Protein AF-A0A438HIF0-F1 (afdb_monomer)

InterPro domains:
  IPR015683 Ionotropic glutamate receptor [PTHR18966] (3-106)

Sequence (111 aa):
MDEIDESKLVIYESSEELDELFSNNSLKGGIATAFDEIPYIKLFLAKYCSKYTVVGPTYKFDGFGFVNIPKGSPLVADVSREVLNVTKGTKMLQLEKAWFGKHPIVQSSSS

Radius of gyration: 18.29 Å; Cα contacts (8 Å, |Δi|>4): 42; chains: 1; bounding box: 44×31×48 Å

pLDDT: mean 83.47, std 13.63, range [33.69, 94.62]

Foldseek 3Di:
DDDDDCVLDDDDDDLVVLVVLCVDDVVRNHDPDDDDDPVVVLVSCLVVVPPDDDDDDDDDDDDDDDPDADVPHPVVVVVVVVVVVCVPDCVVVVVCCVVRVPGPDPPPPDD

Organism: Vitis vinifera (NCBI:txid29760)

Secondary structure (DSSP, 8-state):
-----GGG-----SHHHHHHHHHS-GGGT--S-----HHHHHHHHHHSTTT----S------------PPTT-THHHHHHHHHHHHHHSHHHHHHHHHHHTTS--------

Structure (mmCIF, N/CA/C/O backbone):
data_AF-A0A438HIF0-F1
#
_entry.id   AF-A0A438HIF0-F1
#
loop_
_atom_site.group_PDB
_atom_site.id
_atom_site.type_symbol
_atom_site.label_atom_id
_atom_site.label_alt_id
_atom_site.label_comp_id
_atom_site.label_asym_id
_atom_site.label_entity_id
_atom_site.label_seq_id
_atom_site.pdbx_PDB_ins_code
_atom_site.Cartn_x
_atom_site.Cartn_y
_atom_site.Cartn_z
_atom_site.occupancy
_atom_site.B_iso_or_equiv
_atom_site.auth_seq_id
_atom_site.auth_comp_id
_atom_site.auth_asym_id
_atom_site.auth_atom_id
_atom_site.pdbx_PDB_model_num
ATOM 1 N N . MET A 1 1 ? 18.288 -17.367 2.272 1.00 46.50 1 MET A N 1
ATOM 2 C CA . MET A 1 1 ? 17.574 -16.098 2.057 1.00 46.50 1 MET A CA 1
ATOM 3 C C . MET A 1 1 ? 18.602 -15.227 1.382 1.00 46.50 1 MET A C 1
ATOM 5 O O . MET A 1 1 ? 19.616 -14.963 2.016 1.00 46.50 1 MET A O 1
ATOM 9 N N . ASP A 1 2 ? 18.457 -14.992 0.082 1.00 64.69 2 ASP A N 1
ATOM 10 C CA . ASP A 1 2 ? 19.442 -14.200 -0.655 1.00 64.69 2 ASP A CA 1
ATOM 11 C C . ASP A 1 2 ? 19.500 -12.792 -0.053 1.00 64.69 2 ASP A C 1
ATOM 13 O O . ASP A 1 2 ? 18.469 -12.227 0.320 1.00 64.69 2 ASP A O 1
ATOM 17 N N . GLU A 1 3 ? 20.712 -12.279 0.131 1.00 78.75 3 GLU A N 1
ATOM 18 C CA . GLU A 1 3 ? 20.968 -10.971 0.726 1.00 78.75 3 GLU A CA 1
ATOM 19 C C . GLU A 1 3 ? 20.396 -9.876 -0.183 1.00 78.75 3 GLU A C 1
ATOM 21 O O . GLU A 1 3 ? 20.672 -9.844 -1.386 1.00 78.75 3 GLU A O 1
ATOM 26 N N . ILE A 1 4 ? 19.555 -9.003 0.377 1.00 79.88 4 ILE A N 1
ATOM 27 C CA . ILE A 1 4 ? 19.000 -7.870 -0.364 1.00 79.88 4 ILE A CA 1
ATOM 28 C C . ILE A 1 4 ? 20.093 -6.809 -0.467 1.00 79.88 4 ILE A C 1
ATOM 30 O O . ILE A 1 4 ? 20.516 -6.238 0.532 1.00 79.88 4 ILE A O 1
ATOM 34 N N . ASP A 1 5 ? 20.530 -6.536 -1.690 1.00 86.38 5 ASP A N 1
ATOM 35 C CA . ASP A 1 5 ? 21.446 -5.441 -1.988 1.00 86.38 5 ASP A CA 1
ATOM 36 C C . ASP A 1 5 ? 20.684 -4.108 -1.969 1.00 86.38 5 ASP A C 1
ATOM 38 O O . ASP A 1 5 ? 20.024 -3.740 -2.945 1.00 86.38 5 ASP A O 1
ATOM 42 N N . GLU A 1 6 ? 20.766 -3.392 -0.845 1.00 86.25 6 GLU A N 1
ATOM 43 C CA . GLU A 1 6 ? 20.068 -2.117 -0.625 1.00 86.25 6 GLU A CA 1
ATOM 44 C C . GLU A 1 6 ? 20.424 -1.045 -1.665 1.00 86.25 6 GLU A C 1
ATOM 46 O O . GLU A 1 6 ? 19.604 -0.176 -1.950 1.00 86.25 6 GLU A O 1
ATOM 51 N N . SER A 1 7 ? 21.598 -1.132 -2.305 1.00 86.81 7 SER A N 1
ATOM 52 C CA . SER A 1 7 ? 22.001 -0.183 -3.354 1.00 86.81 7 SER A CA 1
ATOM 53 C C . SER A 1 7 ? 21.149 -0.276 -4.626 1.00 86.81 7 SER A C 1
ATOM 55 O O . SER A 1 7 ? 21.169 0.636 -5.453 1.00 86.81 7 SER A O 1
ATOM 57 N N . LYS A 1 8 ? 20.388 -1.368 -4.785 1.00 85.31 8 LYS A N 1
ATOM 58 C CA . LYS A 1 8 ? 19.463 -1.593 -5.905 1.00 85.31 8 LYS A CA 1
ATOM 59 C C . LYS A 1 8 ? 18.026 -1.181 -5.589 1.00 85.31 8 LYS A C 1
ATOM 61 O O . LYS A 1 8 ? 17.166 -1.308 -6.461 1.00 85.31 8 LYS A O 1
ATOM 66 N N . LEU A 1 9 ? 17.745 -0.733 -4.365 1.00 89.75 9 LEU A N 1
ATOM 67 C CA . LEU A 1 9 ? 16.416 -0.270 -3.984 1.00 89.75 9 LEU A CA 1
ATOM 68 C C . LEU A 1 9 ? 16.187 1.148 -4.507 1.00 89.75 9 LEU A C 1
ATOM 70 O O . LEU A 1 9 ? 17.004 2.044 -4.305 1.00 89.75 9 LEU A O 1
ATOM 74 N N . VAL A 1 10 ? 15.048 1.342 -5.165 1.00 91.06 10 VAL A N 1
ATOM 75 C CA . VAL A 1 10 ? 14.605 2.638 -5.679 1.00 91.06 10 VAL A CA 1
ATOM 76 C C . VAL A 1 10 ? 13.314 3.009 -4.966 1.00 91.06 10 VAL A C 1
ATOM 78 O O . VAL A 1 10 ? 12.371 2.217 -4.936 1.00 91.06 10 VAL A O 1
ATOM 81 N N . ILE A 1 11 ? 13.290 4.203 -4.379 1.00 92.44 11 ILE A N 1
ATOM 82 C CA . ILE A 1 11 ? 12.092 4.783 -3.771 1.00 92.44 11 ILE A CA 1
ATOM 83 C C . ILE A 1 11 ? 11.332 5.527 -4.865 1.00 92.44 11 ILE A C 1
ATOM 85 O O . ILE A 1 11 ? 11.948 6.206 -5.680 1.00 92.44 11 ILE A O 1
ATOM 89 N N . TYR A 1 12 ? 10.012 5.395 -4.863 1.00 92.75 12 TYR A N 1
ATOM 90 C CA . TYR A 1 12 ? 9.107 6.154 -5.718 1.00 92.75 12 TYR A CA 1
ATOM 91 C C . TYR A 1 12 ? 7.963 6.710 -4.869 1.00 92.75 12 TYR A C 1
ATOM 93 O O . TYR A 1 12 ? 7.621 6.148 -3.826 1.00 92.75 12 TYR A O 1
ATOM 101 N N . GLU A 1 13 ? 7.354 7.801 -5.322 1.00 92.88 13 GLU A N 1
ATOM 102 C CA . GLU A 1 13 ? 6.295 8.505 -4.589 1.00 92.88 13 GLU A CA 1
ATOM 103 C C . GLU A 1 13 ? 4.949 8.503 -5.329 1.00 92.88 13 GLU A C 1
ATOM 105 O O . GLU A 1 13 ? 3.923 8.895 -4.767 1.00 92.88 13 GLU A O 1
ATOM 110 N N . SER A 1 14 ? 4.918 8.064 -6.592 1.00 94.25 14 SER A N 1
ATOM 111 C CA . SER A 1 14 ? 3.703 8.101 -7.412 1.00 94.25 14 SER A CA 1
ATOM 112 C C . SER A 1 14 ? 3.576 6.940 -8.397 1.00 94.25 14 SER A C 1
ATOM 114 O O . SER A 1 14 ? 4.541 6.268 -8.757 1.00 94.25 14 SER A O 1
ATOM 116 N N . SER A 1 15 ? 2.347 6.725 -8.874 1.00 92.62 15 SER A N 1
ATOM 117 C CA . SER A 1 15 ? 2.054 5.717 -9.899 1.00 92.62 15 SER A CA 1
ATOM 118 C C . SER A 1 15 ? 2.691 6.042 -11.254 1.00 92.62 15 SER A C 1
ATOM 120 O O . SER A 1 15 ? 2.991 5.142 -12.030 1.00 92.62 15 SER A O 1
ATOM 122 N N . GLU A 1 16 ? 2.867 7.327 -11.544 1.00 94.19 16 GLU A N 1
ATOM 123 C CA . GLU A 1 16 ? 3.464 7.864 -12.759 1.00 94.19 16 GLU A CA 1
ATOM 124 C C . GLU A 1 16 ? 4.965 7.596 -12.779 1.00 94.19 16 GLU A C 1
ATOM 126 O O . GLU A 1 16 ? 5.472 7.029 -13.742 1.00 94.19 16 GLU A O 1
ATOM 131 N N . GLU A 1 17 ? 5.647 7.920 -11.681 1.00 94.25 17 GLU A N 1
ATOM 132 C CA . GLU A 1 17 ? 7.065 7.617 -11.502 1.00 94.25 17 GLU A CA 1
ATOM 133 C C . GLU A 1 17 ? 7.323 6.110 -11.592 1.00 94.25 17 GLU A C 1
ATOM 135 O O . GLU A 1 17 ? 8.278 5.676 -12.232 1.00 94.25 17 GLU A O 1
ATOM 140 N N . LEU A 1 18 ? 6.427 5.292 -11.033 1.00 94.25 18 LEU A N 1
ATOM 141 C CA . LEU A 1 18 ? 6.531 3.842 -11.141 1.00 94.25 18 LEU A CA 1
ATOM 142 C C . LEU A 1 18 ? 6.418 3.345 -12.602 1.00 94.25 18 LEU A C 1
ATOM 144 O O . LEU A 1 18 ? 7.194 2.481 -13.011 1.00 94.25 18 LEU A O 1
ATOM 148 N N . ASP A 1 19 ? 5.501 3.898 -13.409 1.00 94.38 19 ASP A N 1
ATOM 149 C CA . ASP A 1 19 ? 5.378 3.593 -14.854 1.00 94.38 19 ASP A CA 1
ATOM 150 C C . ASP A 1 19 ? 6.640 4.017 -15.630 1.00 94.38 19 ASP A C 1
ATOM 152 O O . ASP A 1 19 ? 7.107 3.282 -16.507 1.00 94.38 19 ASP A O 1
ATOM 156 N N . GLU A 1 20 ? 7.241 5.158 -15.279 1.00 93.38 20 GLU A N 1
ATOM 157 C CA . GLU A 1 20 ? 8.506 5.630 -15.857 1.00 93.38 20 GLU A CA 1
ATOM 158 C C . GLU A 1 20 ? 9.682 4.713 -15.496 1.00 93.38 20 GLU A C 1
ATOM 160 O O . GLU A 1 20 ? 10.450 4.314 -16.377 1.00 93.38 20 GLU A O 1
ATOM 165 N N . LEU A 1 21 ? 9.796 4.310 -14.227 1.00 93.88 21 LEU A N 1
ATOM 166 C CA . LEU A 1 21 ? 10.829 3.389 -13.749 1.00 93.88 21 LEU A CA 1
ATOM 167 C C . LEU A 1 21 ? 10.742 2.023 -14.434 1.00 93.88 21 LEU A C 1
ATOM 169 O O . LEU A 1 21 ? 11.775 1.455 -14.787 1.00 93.88 21 LEU A O 1
ATOM 173 N N . PHE A 1 22 ? 9.533 1.509 -14.670 1.00 92.31 22 PHE A N 1
ATOM 174 C CA . PHE A 1 22 ? 9.343 0.280 -15.445 1.00 92.31 22 PHE A CA 1
ATOM 175 C C . PHE A 1 22 ? 9.626 0.455 -16.944 1.00 92.31 22 PHE A C 1
ATOM 177 O O . PHE A 1 22 ? 10.013 -0.503 -17.613 1.00 92.31 22 PHE A O 1
ATOM 184 N N . SER A 1 23 ? 9.399 1.649 -17.497 1.00 90.56 23 SER A N 1
ATOM 185 C CA . SER A 1 23 ? 9.633 1.938 -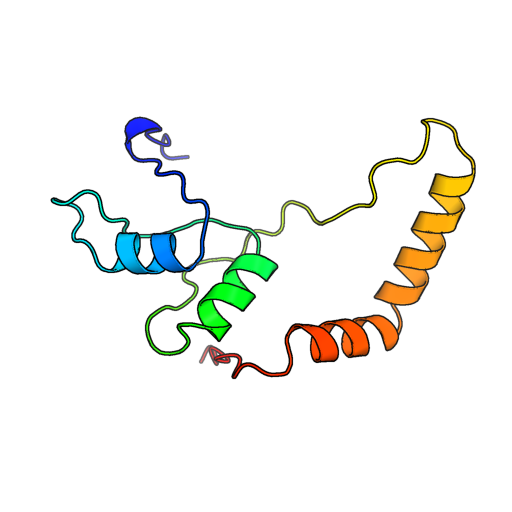18.920 1.00 90.56 23 SER A CA 1
ATOM 186 C C . SER A 1 23 ? 11.117 2.153 -19.239 1.00 90.56 23 SER A C 1
ATOM 188 O O . SER A 1 23 ? 11.562 1.915 -20.367 1.00 90.56 23 SER A O 1
ATOM 190 N N . ASN A 1 24 ? 11.899 2.589 -18.251 1.00 88.12 24 ASN A N 1
ATOM 191 C CA . ASN A 1 24 ? 13.342 2.729 -18.367 1.00 88.12 24 ASN A CA 1
ATOM 192 C C . ASN A 1 24 ? 14.032 1.358 -18.326 1.00 88.12 24 ASN A C 1
ATOM 194 O O . ASN A 1 24 ? 13.650 0.454 -17.591 1.00 88.12 24 ASN A O 1
ATOM 198 N N . ASN A 1 25 ? 15.097 1.191 -19.115 1.00 74.50 25 ASN A N 1
ATOM 199 C CA . ASN A 1 25 ? 15.915 -0.018 -19.020 1.00 74.50 25 ASN A CA 1
ATOM 200 C C . ASN A 1 25 ? 16.791 0.023 -17.752 1.00 74.50 25 ASN A C 1
ATOM 202 O O . ASN A 1 25 ? 17.084 1.095 -17.219 1.00 74.50 25 ASN A O 1
ATOM 206 N N . SER A 1 26 ? 17.256 -1.139 -17.284 1.00 67.56 26 SER A N 1
ATOM 207 C CA . SER A 1 26 ? 18.087 -1.236 -16.071 1.00 67.56 26 SER A CA 1
ATOM 208 C C . SER A 1 26 ? 19.382 -0.415 -16.151 1.00 67.56 26 SER A C 1
ATOM 210 O O . SER A 1 26 ? 19.869 0.074 -15.139 1.00 67.56 26 SER A O 1
ATOM 212 N N . LEU A 1 27 ? 19.915 -0.196 -17.358 1.00 68.69 27 LEU A N 1
ATOM 213 C CA . LEU A 1 27 ? 21.103 0.632 -17.598 1.00 68.69 27 LEU A CA 1
ATOM 214 C C . LEU A 1 27 ? 20.836 2.142 -17.464 1.00 68.69 27 LEU A C 1
ATOM 216 O O . LEU A 1 27 ? 21.779 2.918 -17.347 1.00 68.69 27 LEU A O 1
ATOM 220 N N . LYS A 1 28 ? 19.568 2.563 -17.483 1.00 75.88 28 LYS A N 1
ATOM 221 C CA . LYS A 1 28 ? 19.110 3.949 -17.309 1.00 75.88 28 LYS A CA 1
ATOM 222 C C . LYS A 1 28 ? 18.452 4.180 -15.943 1.00 75.88 28 LYS A C 1
ATOM 224 O O . LYS A 1 28 ? 17.744 5.167 -15.781 1.00 75.88 28 LYS A O 1
ATOM 229 N N . GLY A 1 29 ? 18.670 3.282 -14.981 1.00 79.88 29 GLY A N 1
ATOM 230 C CA . GLY A 1 29 ? 18.091 3.392 -13.639 1.00 79.88 29 GLY A CA 1
ATOM 231 C C . GLY A 1 29 ? 16.629 2.946 -13.543 1.00 79.88 29 GLY A C 1
ATOM 232 O O . GLY A 1 29 ? 15.926 3.385 -12.641 1.00 79.88 29 GLY A O 1
ATOM 233 N N . GLY A 1 30 ? 16.157 2.109 -14.474 1.00 89.12 30 GLY A N 1
ATOM 234 C CA . GLY A 1 30 ? 14.839 1.476 -14.382 1.00 89.12 30 GLY A CA 1
ATOM 235 C C . GLY A 1 30 ? 14.803 0.265 -13.446 1.00 89.12 30 GLY A C 1
ATOM 236 O O . GLY A 1 30 ? 15.840 -0.223 -12.989 1.00 89.12 30 GLY A O 1
ATOM 237 N N . ILE A 1 31 ? 13.600 -0.256 -13.203 1.00 91.31 31 ILE A N 1
ATOM 238 C CA . ILE A 1 31 ? 13.357 -1.386 -12.294 1.00 91.31 31 ILE A CA 1
ATOM 239 C C . ILE A 1 31 ? 12.809 -2.607 -13.038 1.00 91.31 31 ILE A C 1
ATOM 241 O O . ILE A 1 31 ? 12.082 -2.493 -14.021 1.00 91.31 31 ILE A O 1
ATOM 245 N N . ALA A 1 32 ? 13.132 -3.802 -12.541 1.00 89.38 32 ALA A N 1
ATOM 246 C CA . ALA A 1 32 ? 12.565 -5.050 -13.057 1.00 89.38 32 ALA A CA 1
ATOM 247 C C . ALA A 1 32 ? 11.261 -5.447 -12.344 1.00 89.38 32 ALA A C 1
ATOM 249 O O . ALA A 1 32 ? 10.419 -6.138 -12.911 1.00 89.38 32 ALA A O 1
ATOM 250 N N . THR A 1 33 ? 11.116 -5.056 -11.077 1.00 89.81 33 THR A N 1
ATOM 251 C CA . THR A 1 33 ? 10.011 -5.447 -10.193 1.00 89.81 33 THR A CA 1
ATOM 252 C C . THR A 1 33 ? 9.831 -4.372 -9.127 1.00 89.81 33 THR A C 1
ATOM 254 O O . THR A 1 33 ? 10.810 -3.745 -8.725 1.00 89.81 33 THR A O 1
ATOM 257 N N . ALA A 1 34 ? 8.602 -4.213 -8.642 1.00 91.19 34 ALA A N 1
ATOM 258 C CA . ALA A 1 34 ? 8.276 -3.361 -7.509 1.00 91.19 34 ALA A CA 1
ATOM 259 C C . ALA A 1 34 ? 7.531 -4.170 -6.446 1.00 91.19 34 ALA A C 1
ATOM 261 O O . ALA A 1 34 ? 6.735 -5.056 -6.770 1.00 91.19 34 ALA A O 1
ATOM 262 N N . PHE A 1 35 ? 7.786 -3.839 -5.184 1.00 89.25 35 PHE A N 1
ATOM 263 C CA . PHE A 1 35 ? 7.089 -4.395 -4.033 1.00 89.25 35 PHE A CA 1
ATOM 264 C C . PHE A 1 35 ? 6.360 -3.263 -3.326 1.00 89.25 35 PHE A C 1
ATOM 266 O O . PHE A 1 35 ? 6.972 -2.256 -2.988 1.00 89.25 35 PHE A O 1
ATOM 273 N N . ASP A 1 36 ? 5.063 -3.446 -3.114 1.00 90.19 36 ASP A N 1
ATOM 274 C CA . ASP A 1 36 ? 4.204 -2.475 -2.447 1.00 90.19 36 ASP A CA 1
ATOM 275 C C . ASP A 1 36 ? 2.995 -3.201 -1.845 1.00 90.19 36 ASP A C 1
ATOM 277 O O . ASP A 1 36 ? 2.774 -4.399 -2.071 1.00 90.19 36 ASP A O 1
ATOM 281 N N . GLU A 1 37 ? 2.183 -2.484 -1.084 1.00 90.38 37 GLU A N 1
ATOM 282 C CA . GLU A 1 37 ? 0.961 -3.019 -0.522 1.00 90.38 37 GLU A CA 1
ATOM 283 C C . GLU A 1 37 ? -0.099 -3.273 -1.607 1.00 90.38 37 GLU A C 1
ATOM 285 O O . GLU A 1 37 ? -0.283 -2.520 -2.568 1.00 90.38 37 GLU A O 1
ATOM 290 N N . ILE A 1 38 ? -0.873 -4.346 -1.417 1.00 88.50 38 ILE A N 1
ATOM 291 C CA . ILE A 1 38 ? -1.893 -4.815 -2.367 1.00 88.50 38 ILE A CA 1
ATOM 292 C C . ILE A 1 38 ? -2.849 -3.708 -2.862 1.00 88.50 38 ILE A C 1
ATOM 294 O O . ILE A 1 38 ? -3.139 -3.705 -4.061 1.00 88.50 38 ILE A O 1
ATOM 298 N N . PRO A 1 39 ? -3.401 -2.799 -2.028 1.00 88.81 39 PRO A N 1
ATOM 299 C CA . PRO A 1 39 ? -4.315 -1.781 -2.543 1.00 88.81 39 PRO A CA 1
ATOM 300 C C . PRO A 1 39 ? -3.640 -0.769 -3.475 1.00 88.81 39 PRO A C 1
ATOM 302 O O . PRO A 1 39 ? -4.277 -0.366 -4.450 1.00 88.81 39 PRO A O 1
ATOM 305 N N . TYR A 1 40 ? -2.371 -0.416 -3.251 1.00 90.56 40 TYR A N 1
ATOM 306 C CA . TYR A 1 40 ? -1.625 0.454 -4.165 1.00 90.56 40 TYR A CA 1
ATOM 307 C C . TYR A 1 40 ? -1.331 -0.259 -5.484 1.00 90.56 40 TYR A C 1
ATOM 309 O O . TYR A 1 40 ? -1.599 0.295 -6.550 1.00 90.56 40 TYR A O 1
ATOM 317 N N . ILE A 1 41 ? -0.930 -1.536 -5.432 1.00 90.62 41 ILE A N 1
ATOM 318 C CA . ILE A 1 41 ? -0.756 -2.368 -6.634 1.00 90.62 41 ILE A CA 1
ATOM 319 C C . ILE A 1 41 ? -2.067 -2.462 -7.426 1.00 90.62 41 ILE A C 1
ATOM 321 O O . ILE A 1 41 ? -2.071 -2.293 -8.644 1.00 90.62 41 ILE A O 1
ATOM 325 N N . LYS A 1 42 ? -3.204 -2.696 -6.756 1.00 87.81 42 LYS A N 1
ATOM 326 C CA . LYS A 1 42 ? -4.520 -2.735 -7.416 1.00 87.81 42 LYS A CA 1
ATOM 327 C C . LYS A 1 42 ? -4.8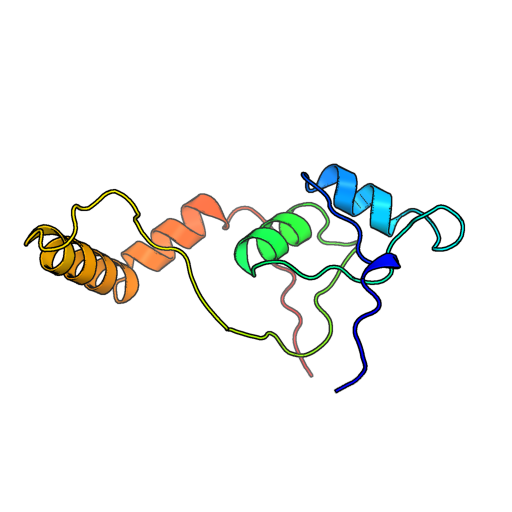39 -1.420 -8.121 1.00 87.81 42 LYS A C 1
ATOM 329 O O . LYS A 1 42 ? -5.348 -1.462 -9.237 1.00 87.81 42 LYS A O 1
ATOM 334 N N . LEU A 1 43 ? -4.539 -0.281 -7.496 1.00 89.81 43 LEU A N 1
ATOM 335 C CA . LEU A 1 43 ? -4.751 1.041 -8.087 1.00 89.81 43 LEU A CA 1
ATOM 336 C C . LEU A 1 43 ? -3.824 1.291 -9.289 1.00 89.81 43 LEU A C 1
ATOM 338 O O . LEU A 1 43 ? -4.266 1.800 -10.318 1.00 89.81 43 LEU A O 1
ATOM 342 N N . PHE A 1 44 ? -2.561 0.882 -9.188 1.00 91.69 44 PHE A N 1
ATOM 343 C CA . PHE A 1 44 ? -1.593 0.975 -10.277 1.00 91.69 44 PHE A CA 1
ATOM 344 C C . PHE A 1 44 ? -2.016 0.130 -11.487 1.00 91.69 44 PHE A C 1
ATOM 346 O O . PHE A 1 44 ? -2.105 0.641 -12.603 1.00 91.69 44 PHE A O 1
ATOM 353 N N . LEU A 1 45 ? -2.380 -1.137 -11.273 1.00 90.75 45 LEU A N 1
ATOM 354 C CA . LEU A 1 45 ? -2.876 -2.021 -12.334 1.00 90.75 45 LEU A CA 1
ATOM 355 C C . LEU A 1 45 ? -4.201 -1.532 -12.919 1.00 90.75 45 LEU A C 1
ATOM 357 O O . LEU A 1 45 ? -4.427 -1.633 -14.115 1.00 90.75 45 LEU A O 1
ATOM 361 N N . ALA A 1 46 ? -5.072 -0.946 -12.106 1.00 87.94 46 ALA A N 1
ATOM 362 C CA . ALA A 1 46 ? -6.295 -0.306 -12.574 1.00 87.94 46 ALA A CA 1
ATOM 363 C C . ALA A 1 46 ? -6.038 0.846 -13.567 1.00 87.94 46 ALA A C 1
ATOM 365 O O . ALA A 1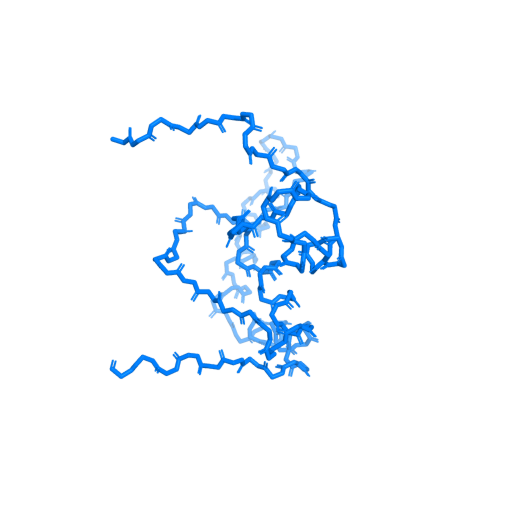 46 ? -6.861 1.091 -14.455 1.00 87.94 46 ALA A O 1
ATOM 366 N N . LYS A 1 47 ? -4.908 1.547 -13.423 1.00 89.75 47 LYS A N 1
ATOM 367 C CA . LYS A 1 47 ? -4.484 2.652 -14.289 1.00 89.75 47 LYS A CA 1
ATOM 368 C C . LYS A 1 47 ? -3.683 2.182 -15.509 1.00 89.75 47 LYS A C 1
ATOM 370 O O . LYS A 1 47 ? -3.895 2.695 -16.603 1.00 89.75 47 LYS A O 1
ATOM 375 N N . TYR A 1 48 ? -2.825 1.175 -15.342 1.00 90.56 48 TYR A N 1
ATOM 376 C CA . TYR A 1 48 ? -1.918 0.641 -16.369 1.00 90.56 48 TYR A CA 1
ATOM 377 C C . TYR A 1 48 ? -2.230 -0.826 -16.727 1.00 90.56 48 TYR A C 1
ATOM 379 O O . TYR A 1 48 ? -1.339 -1.652 -16.927 1.00 90.56 48 TYR A O 1
ATOM 387 N N . CYS A 1 49 ? -3.526 -1.130 -16.822 1.00 80.75 49 CYS A N 1
ATOM 388 C CA . CYS A 1 49 ? -4.151 -2.458 -16.926 1.00 80.75 49 CYS A CA 1
ATOM 389 C C . CYS A 1 49 ? -3.539 -3.400 -17.975 1.00 80.75 49 CYS A C 1
ATOM 391 O O . CYS A 1 49 ? -3.484 -4.607 -17.766 1.00 80.75 49 CYS A O 1
ATOM 393 N N . SER A 1 50 ? -3.042 -2.865 -19.090 1.00 84.69 50 SER A N 1
ATOM 394 C CA . SER A 1 50 ? -2.472 -3.658 -20.184 1.00 84.69 50 SER A CA 1
ATOM 395 C C . SER A 1 50 ? -0.950 -3.808 -20.138 1.00 84.69 50 SER A C 1
ATOM 397 O O . SER A 1 50 ? -0.402 -4.541 -20.958 1.00 84.69 50 SER A O 1
ATOM 399 N N . LYS A 1 51 ? -0.253 -3.076 -19.260 1.00 89.69 51 LYS A N 1
ATOM 400 C CA . LYS A 1 51 ? 1.217 -3.005 -19.259 1.00 89.69 51 LYS A CA 1
ATOM 401 C C . LYS A 1 51 ? 1.867 -3.940 -18.242 1.00 89.69 51 LYS A C 1
ATOM 403 O O . LYS A 1 51 ? 2.960 -4.438 -18.495 1.00 89.69 51 LYS A O 1
ATOM 408 N N . TYR A 1 52 ? 1.214 -4.163 -17.103 1.00 91.25 52 TYR A N 1
ATOM 409 C CA . TYR A 1 52 ? 1.830 -4.807 -15.943 1.00 91.25 52 TYR A CA 1
ATOM 410 C C . TYR A 1 52 ? 0.955 -5.919 -1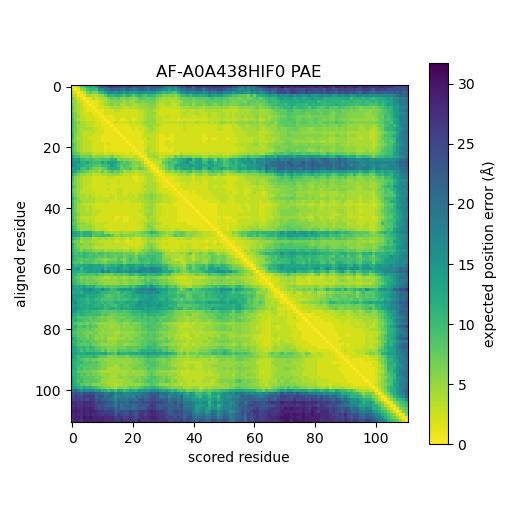5.374 1.00 91.25 52 TYR A C 1
ATOM 412 O O . TYR A 1 52 ? -0.262 -5.929 -15.543 1.00 91.25 52 TYR A O 1
ATOM 420 N N . THR A 1 53 ? 1.587 -6.852 -14.666 1.00 91.12 53 THR A N 1
ATOM 421 C CA . THR A 1 53 ? 0.909 -7.939 -13.957 1.00 91.12 53 THR A CA 1
ATOM 422 C C . THR A 1 53 ? 1.614 -8.227 -12.639 1.00 91.12 53 THR A C 1
ATOM 424 O O . THR A 1 53 ? 2.812 -7.987 -12.499 1.00 91.12 53 THR A O 1
ATOM 427 N N . VAL A 1 54 ? 0.875 -8.781 -11.680 1.00 90.62 54 VAL A N 1
ATOM 428 C CA . VAL A 1 54 ? 1.471 -9.348 -10.467 1.00 90.62 54 VAL A CA 1
ATOM 429 C C . VAL A 1 54 ? 2.151 -10.664 -10.831 1.00 90.62 54 VAL A C 1
ATOM 431 O O . VAL A 1 54 ? 1.567 -11.494 -11.530 1.00 90.62 54 VAL A O 1
ATOM 434 N N . VAL A 1 55 ? 3.376 -10.852 -10.347 1.00 87.50 55 VAL A N 1
ATOM 435 C CA . VAL A 1 55 ? 4.147 -12.090 -10.492 1.00 87.50 55 VAL A CA 1
ATOM 436 C C . VAL A 1 55 ? 4.521 -12.630 -9.116 1.00 87.50 55 VAL A C 1
ATOM 438 O O . VAL A 1 55 ? 4.769 -11.866 -8.186 1.00 87.50 55 VAL A O 1
ATOM 441 N N . GLY A 1 56 ? 4.579 -13.955 -8.988 1.00 83.19 56 GLY A N 1
ATOM 442 C CA . GLY A 1 56 ? 4.947 -14.612 -7.735 1.00 83.19 56 GLY A CA 1
ATOM 443 C C . GLY A 1 56 ? 3.841 -14.617 -6.665 1.00 83.19 56 GLY A C 1
ATOM 444 O O . GLY A 1 56 ? 2.705 -14.206 -6.915 1.00 83.19 56 GLY A O 1
ATOM 445 N N . PRO A 1 57 ? 4.145 -15.154 -5.471 1.00 82.56 57 PRO A N 1
ATOM 446 C CA . PRO A 1 57 ? 3.184 -15.254 -4.380 1.00 82.56 57 PRO A CA 1
ATOM 447 C C . PRO A 1 57 ? 2.895 -13.885 -3.755 1.00 82.56 57 PRO A C 1
ATOM 449 O O . PRO A 1 57 ? 3.788 -13.072 -3.531 1.00 82.56 57 PRO A O 1
ATOM 452 N N . THR A 1 58 ? 1.633 -13.651 -3.401 1.00 82.50 58 THR A N 1
ATOM 453 C CA . THR A 1 58 ? 1.244 -12.485 -2.605 1.00 82.50 58 THR A CA 1
ATOM 454 C C . THR A 1 58 ? 1.504 -12.754 -1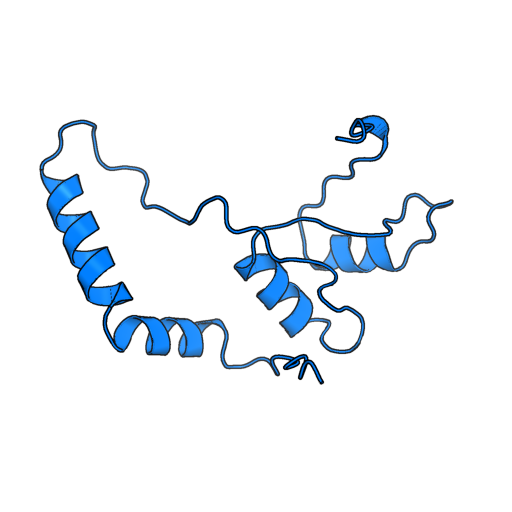.125 1.00 82.50 58 THR A C 1
ATOM 456 O O . THR A 1 58 ? 0.819 -13.574 -0.509 1.00 82.50 58 THR A O 1
ATOM 459 N N . TYR A 1 59 ? 2.461 -12.038 -0.538 1.00 79.19 59 TYR A N 1
ATOM 460 C CA . TYR A 1 59 ? 2.736 -12.100 0.895 1.00 79.19 59 TYR A CA 1
ATOM 461 C C . TYR A 1 59 ? 1.813 -11.144 1.658 1.00 79.19 59 TYR A C 1
ATOM 463 O O . TYR A 1 59 ? 1.801 -9.943 1.403 1.00 79.19 59 TYR A O 1
ATOM 471 N N . LYS A 1 60 ? 1.027 -11.672 2.601 1.00 73.50 60 LYS A N 1
ATOM 472 C CA . LYS A 1 60 ? 0.185 -10.871 3.502 1.00 73.50 60 LYS A CA 1
ATOM 473 C C . LYS A 1 60 ? 0.860 -10.793 4.865 1.00 73.50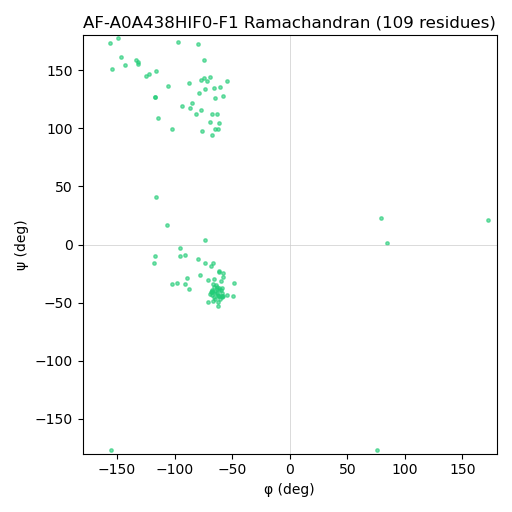 60 LYS A C 1
ATOM 475 O O . LYS A 1 60 ? 0.771 -11.751 5.629 1.00 73.50 60 LYS A O 1
ATOM 480 N N . PHE A 1 61 ? 1.540 -9.683 5.135 1.00 67.50 61 PHE A N 1
ATOM 481 C CA . PHE A 1 61 ? 2.230 -9.458 6.408 1.00 67.50 61 PHE A CA 1
ATOM 482 C C . PHE A 1 61 ? 1.465 -8.525 7.362 1.00 67.50 61 PHE A C 1
ATOM 484 O O . PHE A 1 61 ? 1.503 -8.780 8.561 1.00 67.50 61 PHE A O 1
ATOM 491 N N . ASP A 1 62 ? 0.739 -7.513 6.862 1.00 75.69 62 ASP A N 1
ATOM 492 C CA . ASP A 1 62 ? 0.010 -6.541 7.700 1.00 75.69 62 ASP A CA 1
ATOM 493 C C . ASP A 1 62 ? -1.188 -5.887 6.961 1.00 75.69 62 ASP A C 1
ATOM 495 O O . ASP A 1 62 ? -1.496 -6.255 5.821 1.00 75.69 62 ASP A O 1
ATOM 499 N N . GLY A 1 63 ? -1.884 -4.944 7.611 1.00 84.12 63 GLY A N 1
ATOM 500 C CA . GLY A 1 63 ? -2.958 -4.132 7.037 1.00 84.12 63 GLY A CA 1
ATOM 501 C C . GLY A 1 63 ? -3.083 -2.729 7.650 1.00 84.12 63 GLY A C 1
ATOM 502 O O . GLY A 1 63 ? -2.376 -2.356 8.579 1.00 84.12 63 GLY A O 1
ATOM 503 N N . PHE A 1 64 ? -4.021 -1.935 7.131 1.00 86.81 64 PHE A N 1
ATOM 504 C CA . PHE A 1 64 ? -4.243 -0.559 7.587 1.00 86.81 64 PHE A CA 1
ATOM 505 C C . PHE A 1 64 ? -5.002 -0.492 8.916 1.00 86.81 64 PHE A C 1
ATOM 507 O O . PHE A 1 64 ? -5.978 -1.216 9.128 1.00 86.81 64 PHE A O 1
ATOM 514 N N . GLY A 1 65 ? -4.607 0.451 9.775 1.00 88.19 65 GLY A N 1
ATOM 515 C CA . GLY A 1 65 ? -5.242 0.708 11.066 1.00 88.19 65 GLY A CA 1
ATOM 516 C C . GLY A 1 65 ? -5.494 2.193 11.325 1.00 88.19 65 GLY A C 1
ATOM 517 O O . GLY A 1 65 ? -4.861 3.069 10.741 1.00 88.19 65 GLY A O 1
ATOM 518 N N . PHE A 1 66 ? -6.423 2.483 12.236 1.00 86.94 66 PHE A N 1
ATOM 519 C CA . PHE A 1 66 ? -6.701 3.848 12.682 1.00 86.94 66 PHE A CA 1
ATOM 520 C C . PHE A 1 66 ? -5.770 4.233 13.834 1.00 86.94 66 PHE A C 1
ATOM 522 O O . PHE A 1 66 ? -5.829 3.647 14.916 1.00 86.94 66 PHE A O 1
ATOM 529 N N . VAL A 1 67 ? -4.937 5.251 13.612 1.00 81.56 67 VAL A N 1
ATOM 530 C CA . VAL A 1 67 ? -3.963 5.755 14.588 1.00 81.56 67 VAL A CA 1
ATOM 531 C C . VAL A 1 67 ? -4.352 7.174 14.991 1.00 81.56 67 VAL A C 1
ATOM 533 O O . VAL A 1 67 ? -4.262 8.075 14.174 1.00 81.56 67 VAL A O 1
ATOM 536 N N . ASN A 1 68 ? -4.835 7.340 16.226 1.00 77.56 68 ASN A N 1
ATOM 537 C CA . ASN A 1 68 ? -4.887 8.569 17.055 1.00 77.56 68 ASN A CA 1
ATOM 538 C C . ASN A 1 68 ? -5.720 8.318 18.338 1.00 77.56 68 ASN A C 1
ATOM 540 O O . ASN A 1 68 ? -6.294 9.233 18.928 1.00 77.56 68 ASN A O 1
ATOM 544 N N . ILE A 1 69 ? -5.872 7.049 18.740 1.00 84.88 69 ILE A N 1
ATOM 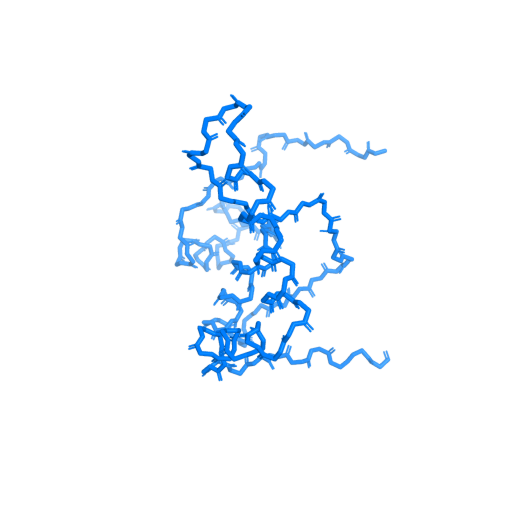545 C CA . ILE A 1 69 ? -6.637 6.661 19.923 1.00 84.88 69 ILE A CA 1
ATOM 546 C C . ILE A 1 69 ? -5.638 6.561 21.085 1.00 84.88 69 ILE A C 1
ATOM 548 O O . ILE A 1 69 ? -4.710 5.753 20.993 1.00 84.88 69 ILE A O 1
ATOM 552 N N . PRO A 1 70 ? -5.781 7.359 22.163 1.00 88.12 70 PRO A N 1
ATOM 553 C CA . PRO A 1 70 ? -4.842 7.330 23.279 1.00 88.12 70 PRO A CA 1
ATOM 554 C C . PRO A 1 70 ? -4.679 5.920 23.850 1.00 88.12 70 PRO A C 1
ATOM 556 O O . PRO A 1 70 ? -5.653 5.174 23.987 1.00 88.12 70 PRO A O 1
ATOM 559 N N . LYS A 1 71 ? -3.448 5.553 24.219 1.00 84.94 71 LYS A N 1
ATOM 560 C CA . LYS A 1 71 ? -3.170 4.249 24.832 1.00 84.94 71 LYS A CA 1
ATOM 561 C C . LYS A 1 71 ? -3.996 4.091 26.114 1.00 84.94 71 LYS A C 1
ATOM 563 O O . LYS A 1 71 ? -3.959 4.955 26.983 1.00 84.94 71 LYS A O 1
ATOM 568 N N . GLY A 1 72 ? -4.732 2.985 26.222 1.00 83.81 72 GLY A N 1
ATOM 569 C CA . GLY A 1 72 ? -5.645 2.723 27.343 1.00 83.81 72 GLY A CA 1
ATOM 570 C C . GLY A 1 72 ? -7.037 3.345 27.191 1.00 83.81 72 GLY A C 1
ATOM 571 O O . GLY A 1 72 ? -7.871 3.171 28.075 1.00 83.81 72 GLY A O 1
ATOM 572 N N . SER A 1 73 ? -7.315 4.037 26.082 1.00 88.94 73 SER A N 1
ATOM 573 C CA . SER A 1 73 ? -8.655 4.543 25.801 1.00 88.94 73 SER A CA 1
ATOM 574 C C . SER A 1 73 ? -9.641 3.387 25.586 1.00 88.94 73 SER A C 1
ATOM 576 O O . SER A 1 73 ? -9.343 2.472 24.807 1.00 88.94 73 SER A O 1
ATOM 578 N N . PRO A 1 74 ? -10.843 3.441 26.189 1.00 85.62 74 PRO A N 1
ATOM 579 C CA . PRO A 1 74 ? -11.890 2.452 25.938 1.00 85.62 74 PRO A CA 1
ATOM 580 C C . PRO A 1 74 ? -12.334 2.438 24.465 1.00 85.62 74 PRO A C 1
ATOM 582 O O . PRO A 1 74 ? -12.776 1.404 23.968 1.00 85.62 74 PRO A O 1
ATOM 585 N N . LEU A 1 75 ? -12.112 3.541 23.734 1.00 88.31 75 LEU A N 1
ATOM 586 C CA . LEU A 1 75 ? -12.465 3.669 22.319 1.00 88.31 75 LEU A CA 1
ATOM 587 C C . LEU A 1 75 ? -11.738 2.669 21.418 1.00 88.31 75 LEU A C 1
ATOM 589 O O . LEU A 1 75 ? -12.244 2.362 20.344 1.00 88.31 75 LEU A O 1
ATOM 593 N N . VAL A 1 76 ? -10.578 2.140 21.826 1.00 89.38 76 VAL A N 1
ATOM 594 C CA . VAL A 1 76 ? -9.873 1.118 21.032 1.00 89.38 76 VAL A CA 1
ATOM 595 C C . VAL A 1 76 ? -10.775 -0.096 20.821 1.00 89.38 76 VAL A C 1
ATOM 597 O O . VAL A 1 76 ? -10.874 -0.600 19.702 1.00 89.38 76 VAL A O 1
ATOM 600 N N . ALA A 1 77 ? -11.455 -0.550 21.877 1.00 89.81 77 ALA A N 1
ATOM 601 C CA . ALA A 1 77 ? -12.327 -1.715 21.812 1.00 89.81 77 ALA A CA 1
ATOM 602 C C . ALA A 1 77 ? -13.576 -1.437 20.965 1.00 89.81 77 ALA A C 1
ATOM 604 O O . ALA A 1 77 ? -13.964 -2.282 20.157 1.00 89.81 77 ALA A O 1
ATOM 605 N N . ASP A 1 78 ? -14.165 -0.250 21.113 1.00 91.94 78 ASP A N 1
ATOM 606 C CA . ASP A 1 78 ? -15.359 0.149 20.365 1.00 91.94 78 ASP A CA 1
ATOM 607 C C . ASP A 1 78 ? -15.061 0.301 18.870 1.00 91.94 78 ASP A C 1
ATOM 609 O O . ASP A 1 78 ? -15.729 -0.314 18.041 1.00 91.94 78 ASP A O 1
ATOM 613 N N . VAL A 1 79 ? -13.993 1.023 18.509 1.00 91.75 79 VAL A N 1
ATOM 614 C CA . VAL A 1 79 ? -13.571 1.192 17.109 1.00 91.75 79 VAL A CA 1
ATOM 615 C C . VAL A 1 79 ? -13.202 -0.153 16.491 1.00 91.75 79 VAL A C 1
ATOM 617 O O . VAL A 1 79 ? -13.649 -0.457 15.389 1.00 91.75 79 VAL A O 1
ATOM 620 N N . SER A 1 80 ? -12.448 -0.998 17.200 1.00 91.44 80 SER A N 1
ATOM 621 C CA . SER A 1 80 ? -12.077 -2.326 16.691 1.00 91.44 80 SER A CA 1
ATOM 622 C C . SER A 1 80 ? -13.306 -3.205 16.437 1.00 91.44 80 SER A C 1
ATOM 624 O O . SER A 1 80 ? -13.349 -3.946 15.454 1.00 91.44 80 SER A O 1
ATOM 626 N N . ARG A 1 81 ? -14.331 -3.111 17.294 1.00 93.69 81 ARG A N 1
ATOM 627 C CA . ARG A 1 81 ? -15.598 -3.831 17.120 1.00 93.69 81 ARG A CA 1
ATOM 628 C C . ARG A 1 81 ? -16.368 -3.325 15.907 1.00 93.69 81 ARG A C 1
ATOM 630 O O . ARG A 1 81 ? -16.856 -4.139 15.129 1.00 93.69 81 ARG A O 1
ATOM 637 N N . GLU A 1 82 ? -16.433 -2.014 15.708 1.00 93.44 82 GLU A N 1
ATOM 638 C CA . GLU A 1 82 ? -17.100 -1.444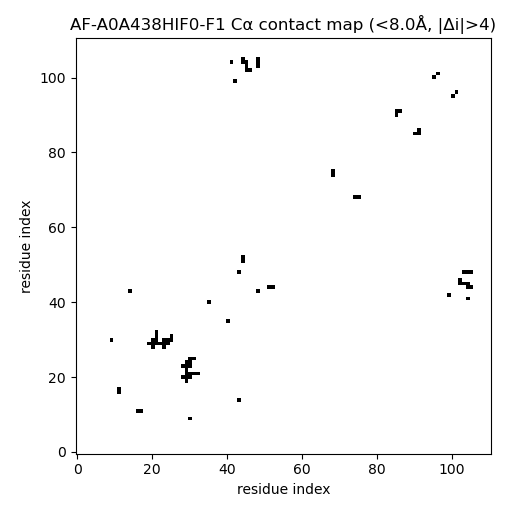 14.537 1.00 93.44 82 GLU A CA 1
ATOM 639 C C . GLU A 1 82 ? -16.359 -1.764 13.236 1.00 93.44 82 GLU A C 1
ATOM 641 O O . GLU A 1 82 ? -16.990 -2.149 12.251 1.00 93.44 82 GLU A O 1
ATOM 646 N N . VAL A 1 83 ? -15.023 -1.731 13.237 1.00 92.56 83 VAL A N 1
ATOM 647 C CA . VAL A 1 83 ? -14.208 -2.197 12.104 1.00 92.56 83 VAL A CA 1
ATOM 648 C C . VAL A 1 83 ? -14.503 -3.665 11.796 1.00 92.56 83 VAL A C 1
ATOM 650 O O . VAL A 1 83 ? -14.712 -4.016 10.633 1.00 92.56 83 VAL A O 1
ATOM 653 N N . LEU A 1 84 ? -14.591 -4.524 12.816 1.00 93.44 84 LEU A N 1
ATOM 654 C CA . LEU A 1 84 ? -14.947 -5.933 12.642 1.00 93.44 84 LEU A CA 1
ATOM 655 C C . LEU A 1 84 ? -16.351 -6.099 12.043 1.00 93.44 84 LEU A C 1
ATOM 657 O O . LEU A 1 84 ? -16.533 -6.904 11.127 1.00 93.44 84 LEU A O 1
ATOM 661 N N . ASN A 1 85 ? -17.328 -5.335 12.536 1.00 94.62 85 ASN A N 1
ATOM 662 C CA . ASN A 1 85 ? -18.711 -5.360 12.058 1.00 94.62 85 ASN A CA 1
ATOM 663 C C . ASN A 1 85 ? -18.808 -4.929 10.588 1.00 94.62 85 ASN A C 1
ATOM 665 O O . ASN A 1 85 ? -19.494 -5.576 9.797 1.00 94.62 85 ASN A O 1
ATOM 669 N N . VAL A 1 86 ? -18.095 -3.865 10.202 1.00 93.56 86 VAL A N 1
ATOM 670 C CA . VAL A 1 86 ? -18.033 -3.394 8.811 1.00 93.56 86 VAL A CA 1
ATOM 671 C C . VAL A 1 86 ? -17.348 -4.426 7.920 1.00 93.56 86 VAL A C 1
ATOM 673 O O . VAL A 1 86 ? -17.897 -4.767 6.873 1.00 93.56 86 VAL A O 1
ATOM 676 N N . THR A 1 87 ? -16.202 -4.960 8.354 1.00 90.81 87 THR A N 1
ATOM 677 C CA . THR A 1 87 ? -15.370 -5.894 7.574 1.00 90.81 87 THR A CA 1
ATOM 678 C C . THR A 1 87 ? -16.067 -7.230 7.326 1.00 90.81 87 THR A C 1
ATOM 680 O O . THR A 1 87 ? -15.940 -7.800 6.247 1.00 90.81 87 THR A O 1
ATOM 683 N N . LYS A 1 88 ? -16.836 -7.733 8.300 1.00 91.31 88 LYS A N 1
ATOM 684 C CA . LYS A 1 88 ? -17.636 -8.962 8.147 1.00 91.31 88 LYS A CA 1
ATOM 685 C C . LYS A 1 88 ? -18.950 -8.745 7.388 1.00 91.31 88 LYS A C 1
ATOM 687 O O . LYS A 1 88 ? -19.614 -9.720 7.043 1.00 91.31 88 LYS A O 1
ATOM 692 N N . GLY A 1 89 ? -19.357 -7.495 7.176 1.00 91.19 89 GLY A N 1
ATOM 693 C CA . GLY A 1 89 ? -20.624 -7.137 6.549 1.00 91.19 89 GLY A CA 1
ATOM 694 C C . GLY A 1 89 ? -20.515 -6.825 5.055 1.00 91.19 89 GLY A C 1
ATOM 695 O O . GLY A 1 89 ? -19.440 -6.690 4.478 1.00 91.19 89 GLY A O 1
ATOM 696 N N . THR A 1 90 ? -21.669 -6.611 4.420 1.00 93.06 90 THR A N 1
ATOM 697 C CA . THR A 1 90 ? -21.763 -6.196 3.006 1.00 93.06 90 THR A CA 1
ATOM 698 C C . THR A 1 90 ? -21.262 -4.771 2.762 1.00 93.06 90 THR A C 1
ATOM 700 O O . THR A 1 90 ? -20.938 -4.419 1.628 1.00 93.06 90 THR A O 1
ATOM 703 N N . LYS A 1 91 ? -21.162 -3.954 3.822 1.00 93.81 91 LYS A N 1
ATOM 704 C CA . LYS A 1 91 ? -20.634 -2.584 3.766 1.00 93.81 91 LYS A CA 1
ATOM 705 C C . LYS A 1 91 ? -19.195 -2.544 3.253 1.00 93.81 91 LYS A C 1
ATOM 707 O O . LYS A 1 91 ? -18.874 -1.647 2.482 1.00 93.81 91 LYS A O 1
ATOM 712 N N . MET A 1 92 ? -18.360 -3.520 3.621 1.00 91.50 92 MET A N 1
ATOM 713 C CA . MET A 1 92 ? -16.984 -3.593 3.125 1.00 91.50 92 MET A CA 1
ATOM 714 C C . MET A 1 92 ? -16.946 -3.733 1.600 1.00 91.50 92 MET A C 1
ATOM 716 O O . MET A 1 92 ? -16.282 -2.956 0.927 1.00 91.50 92 MET A O 1
ATOM 720 N N . LEU A 1 93 ? -17.752 -4.637 1.037 1.00 89.94 93 LEU A N 1
ATOM 721 C CA . LEU A 1 93 ? -17.851 -4.814 -0.417 1.00 89.94 93 LEU A CA 1
ATOM 722 C C . LEU A 1 93 ? -18.398 -3.566 -1.123 1.00 89.94 93 LEU A C 1
ATOM 724 O O . LEU A 1 93 ? -17.972 -3.237 -2.228 1.00 89.94 93 LEU A O 1
ATOM 728 N N . GLN A 1 94 ? -19.344 -2.857 -0.500 1.00 93.06 94 GLN A N 1
ATOM 729 C CA . GLN A 1 94 ? -19.862 -1.594 -1.035 1.00 93.06 94 GLN A CA 1
ATOM 730 C C . GLN A 1 94 ? -18.780 -0.512 -1.069 1.00 93.06 94 GLN A C 1
ATOM 732 O O . GLN A 1 94 ? -18.676 0.196 -2.070 1.00 93.06 94 GLN A O 1
ATOM 737 N N . LEU A 1 95 ? -17.964 -0.414 -0.015 1.00 91.25 95 LEU A N 1
ATOM 738 C CA . LEU A 1 95 ? -16.809 0.480 0.042 1.00 91.25 95 LEU A CA 1
ATOM 739 C C . LEU A 1 95 ? -15.788 0.103 -1.034 1.00 91.25 95 LEU A C 1
ATOM 741 O O . LEU A 1 95 ? -15.442 0.946 -1.857 1.00 91.25 95 LEU A O 1
ATOM 745 N N . GLU A 1 96 ? -15.371 -1.162 -1.100 1.00 87.50 96 GLU A N 1
ATOM 746 C CA . GLU A 1 96 ? -14.434 -1.632 -2.125 1.00 87.50 96 GLU A CA 1
ATOM 747 C C . GLU A 1 96 ? -14.937 -1.319 -3.539 1.00 87.50 96 GLU A C 1
ATOM 749 O O . GLU A 1 96 ? -14.189 -0.810 -4.369 1.00 87.50 96 GLU A O 1
ATOM 754 N N . LYS A 1 97 ? -16.225 -1.544 -3.816 1.00 88.38 97 LYS A N 1
ATOM 755 C CA . LYS A 1 97 ? -16.818 -1.226 -5.117 1.00 88.38 97 LYS A CA 1
ATOM 756 C C . LYS A 1 97 ? -16.875 0.278 -5.388 1.00 88.38 97 LYS A C 1
ATOM 758 O O . LYS A 1 97 ? -16.636 0.687 -6.521 1.00 88.38 97 LYS A O 1
ATOM 763 N N . ALA A 1 98 ? -17.201 1.098 -4.392 1.00 89.25 98 ALA A N 1
ATOM 764 C CA . ALA A 1 98 ? -17.273 2.548 -4.554 1.00 89.25 98 ALA A CA 1
ATOM 765 C C . ALA A 1 98 ? -15.902 3.162 -4.878 1.00 89.25 98 ALA A C 1
ATOM 767 O O . ALA A 1 98 ? -15.822 4.046 -5.731 1.00 89.25 98 ALA A O 1
ATOM 768 N N . TRP A 1 99 ? -14.842 2.663 -4.234 1.00 84.75 99 TRP A N 1
ATOM 769 C CA . TRP A 1 99 ? -13.488 3.202 -4.363 1.00 84.75 99 TRP A CA 1
ATOM 770 C C . TRP A 1 99 ? -12.663 2.539 -5.479 1.00 84.75 99 TRP A C 1
ATOM 772 O O . TRP A 1 99 ? -11.900 3.230 -6.144 1.00 84.75 99 TRP A O 1
ATOM 782 N N . PHE A 1 100 ? -12.851 1.240 -5.750 1.00 81.81 100 PHE A N 1
ATOM 783 C CA . PHE A 1 100 ? -12.057 0.484 -6.736 1.00 81.81 100 PHE A CA 1
ATOM 784 C C . PHE A 1 100 ? -12.861 -0.079 -7.923 1.00 81.81 100 PHE A C 1
ATOM 786 O O . PHE A 1 100 ? -12.281 -0.451 -8.940 1.00 81.81 100 PHE A O 1
ATOM 793 N N . GLY A 1 101 ? -14.194 -0.141 -7.853 1.00 70.69 101 GLY A N 1
ATOM 794 C CA . GLY A 1 101 ? -15.035 -0.869 -8.817 1.00 70.69 101 GLY A CA 1
ATOM 795 C C . GLY A 1 101 ? -15.204 -0.237 -10.205 1.00 70.69 101 GLY A C 1
ATOM 796 O O . GLY A 1 101 ? -15.970 -0.763 -11.010 1.00 70.69 101 GLY A O 1
ATOM 797 N N . LYS A 1 102 ? -14.537 0.886 -10.496 1.00 65.38 102 LYS A N 1
ATOM 798 C CA . LYS A 1 102 ? -14.575 1.550 -11.814 1.00 65.38 102 LYS A CA 1
ATOM 799 C C . LYS A 1 102 ? -13.481 1.080 -12.771 1.00 65.38 102 LYS A C 1
ATOM 801 O O . LYS A 1 102 ? -13.523 1.441 -13.944 1.00 65.38 102 LYS A O 1
ATOM 806 N N . HIS A 1 103 ? -12.522 0.297 -12.290 1.00 59.06 103 HIS A N 1
ATOM 807 C CA . HIS A 1 103 ? -11.389 -0.134 -13.093 1.00 59.06 103 HIS A CA 1
ATOM 808 C C . HIS A 1 103 ? -11.538 -1.602 -13.495 1.00 59.06 103 HIS A C 1
ATOM 810 O O . HIS A 1 103 ? -11.923 -2.418 -12.653 1.00 59.06 103 HIS A O 1
ATOM 816 N N . PRO A 1 104 ? -11.254 -1.964 -14.759 1.00 53.50 104 PRO A N 1
ATOM 817 C CA . PRO A 1 104 ? -11.202 -3.359 -15.159 1.00 53.50 104 PRO A CA 1
ATOM 818 C C . PRO A 1 104 ? -10.096 -4.045 -14.355 1.00 53.50 104 PRO A C 1
ATOM 820 O O . PRO A 1 104 ? -8.906 -3.838 -14.584 1.00 53.50 104 PRO A O 1
ATOM 823 N N . ILE A 1 105 ? -10.496 -4.841 -13.364 1.00 53.44 105 ILE A N 1
ATOM 824 C CA . ILE A 1 105 ? -9.587 -5.755 -12.684 1.00 53.44 105 ILE A CA 1
ATOM 825 C C . ILE A 1 105 ? -9.226 -6.800 -13.734 1.00 53.44 105 ILE A C 1
ATOM 827 O O . ILE A 1 105 ? -10.093 -7.571 -14.150 1.00 53.4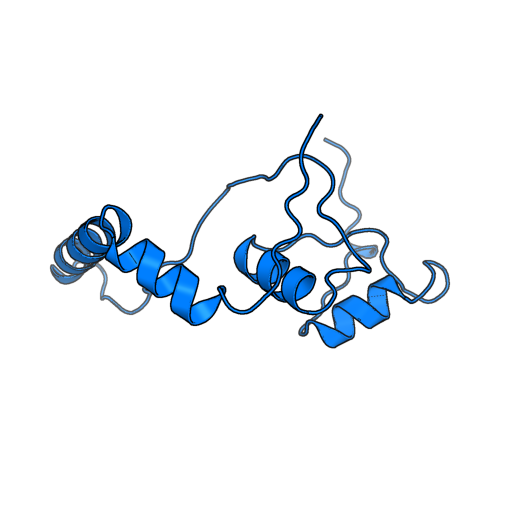4 105 ILE A O 1
ATOM 831 N N . VAL A 1 106 ? -7.966 -6.822 -14.174 1.00 52.25 106 VAL A N 1
ATOM 832 C CA . VAL A 1 106 ? -7.439 -7.970 -14.914 1.00 52.25 106 VAL A CA 1
ATOM 833 C C . VAL A 1 106 ? -7.502 -9.145 -13.955 1.00 52.25 106 VAL A C 1
ATOM 835 O O . VAL A 1 106 ? -6.690 -9.271 -13.040 1.00 52.25 106 VAL A O 1
ATOM 838 N N . GLN A 1 107 ? -8.529 -9.973 -14.105 1.00 44.25 107 GLN A N 1
ATOM 839 C CA . GLN A 1 107 ? -8.545 -11.271 -13.464 1.00 44.25 107 GLN A CA 1
ATOM 840 C C . GLN A 1 107 ? -7.484 -12.102 -14.177 1.00 44.25 107 GLN A C 1
ATOM 842 O O . GLN A 1 107 ? -7.690 -12.533 -15.310 1.00 44.25 107 GLN A O 1
ATOM 847 N N . SER A 1 108 ? -6.339 -12.315 -13.533 1.00 46.00 108 SER A N 1
ATOM 848 C CA . SER A 1 108 ? -5.466 -13.413 -13.917 1.00 46.00 108 SER A CA 1
ATOM 849 C C . SER A 1 108 ? -6.198 -14.706 -13.566 1.00 46.00 108 SER A C 1
ATOM 851 O O . SER A 1 108 ? -6.202 -15.178 -12.431 1.00 46.00 108 SER A O 1
ATOM 853 N N . SER A 1 109 ? -6.908 -15.252 -14.548 1.00 35.88 109 SER A N 1
ATOM 854 C CA . SER A 1 109 ? -7.376 -16.627 -14.509 1.00 35.88 109 SER A CA 1
ATOM 855 C C . SER A 1 109 ? -6.147 -17.531 -14.539 1.00 35.88 109 SER A C 1
ATOM 857 O O . SER A 1 109 ? -5.559 -17.746 -15.599 1.00 35.88 109 SER A O 1
ATOM 859 N N . SER A 1 110 ? -5.737 -18.031 -13.378 1.00 38.28 110 SER A N 1
ATOM 860 C CA . SER A 1 110 ? -4.813 -19.158 -13.293 1.00 38.28 110 SER A CA 1
ATOM 861 C C . SER A 1 110 ? -5.500 -20.375 -13.919 1.00 38.28 110 SER A C 1
ATOM 863 O O . SER A 1 110 ? -6.524 -20.826 -13.403 1.00 38.28 110 SER A O 1
ATOM 865 N N . SER A 1 111 ? -4.986 -20.847 -15.057 1.00 33.69 111 SER A N 1
ATOM 866 C CA . SER A 1 111 ? -5.214 -22.217 -15.544 1.00 33.69 111 SER A CA 1
ATOM 867 C C . SER A 1 111 ? -4.140 -23.137 -14.986 1.00 33.69 111 SER A C 1
ATOM 869 O O . SER A 1 111 ? -3.002 -22.642 -14.810 1.00 33.69 111 SER A O 1
#

Mean predicted aligned error: 8.32 Å

Solvent-accessible surface area (backbone atoms only — not comparable to full-atom values): 7497 Å² total; per-residue (Å²): 129,84,82,80,64,69,89,76,64,79,90,75,92,46,68,65,56,49,54,50,30,55,70,33,52,70,92,73,74,21,48,95,76,86,88,79,58,68,73,60,52,53,53,44,35,44,73,43,52,88,80,60,77,92,74,83,83,86,82,85,88,80,82,91,77,90,87,86,72,61,90,91,45,73,58,57,61,54,52,53,48,51,52,50,54,38,64,78,36,70,59,39,58,52,49,50,41,75,78,55,61,88,38,71,73,79,75,80,77,83,127